Protein AF-A0A379ACD8-F1 (afdb_monomer)

Mean predicted aligned error: 13.57 Å

Radius of gyration: 23.03 Å; Cα contacts (8 Å, |Δi|>4): 15; chains: 1; bounding box: 53×34×68 Å

Structure (mmCIF, N/CA/C/O backbone):
data_AF-A0A379ACD8-F1
#
_entry.id   AF-A0A379ACD8-F1
#
loop_
_atom_site.group_PDB
_atom_site.id
_atom_site.type_symbol
_atom_site.label_atom_id
_atom_site.label_alt_id
_atom_site.label_comp_id
_atom_site.label_asym_id
_atom_site.label_entity_id
_atom_site.label_seq_id
_atom_site.pdbx_PDB_ins_code
_atom_site.Cartn_x
_atom_site.Cartn_y
_atom_site.Cartn_z
_atom_site.occupancy
_atom_site.B_iso_or_equiv
_atom_site.auth_seq_id
_atom_site.auth_comp_id
_atom_site.auth_asym_id
_atom_site.auth_atom_id
_atom_site.pdbx_PDB_model_num
ATOM 1 N N . MET A 1 1 ? -26.012 6.707 -5.752 1.00 51.31 1 MET A N 1
ATOM 2 C CA . MET A 1 1 ? -26.063 5.230 -5.644 1.00 51.31 1 MET A CA 1
ATOM 3 C C . MET A 1 1 ? -25.364 4.838 -4.336 1.00 51.31 1 MET A C 1
ATOM 5 O O . MET A 1 1 ? -24.416 4.076 -4.364 1.00 51.31 1 MET A O 1
ATOM 9 N N . ASP A 1 2 ? -25.812 5.370 -3.189 1.00 60.09 2 ASP A N 1
ATOM 10 C CA . ASP A 1 2 ? -24.935 5.481 -1.997 1.00 60.09 2 ASP A CA 1
ATOM 11 C C . ASP A 1 2 ? -25.433 4.732 -0.751 1.00 60.09 2 ASP A C 1
ATOM 13 O O . ASP A 1 2 ? -24.665 4.435 0.156 1.00 60.09 2 ASP A O 1
ATOM 17 N N . ARG A 1 3 ? -26.712 4.328 -0.701 1.00 60.12 3 ARG A N 1
ATOM 18 C CA . ARG A 1 3 ? -27.250 3.643 0.494 1.00 60.12 3 ARG A CA 1
ATOM 19 C C . ARG A 1 3 ? -26.653 2.253 0.725 1.00 60.12 3 ARG A C 1
ATOM 21 O O . ARG A 1 3 ? -26.575 1.801 1.862 1.00 60.12 3 ARG A O 1
ATOM 28 N N . HIS A 1 4 ? -26.264 1.562 -0.345 1.00 56.09 4 HIS A N 1
ATOM 29 C CA . HIS A 1 4 ? -25.671 0.226 -0.245 1.00 56.09 4 HIS A CA 1
ATOM 30 C C . HIS A 1 4 ? -24.204 0.282 0.209 1.00 56.09 4 HIS A C 1
ATOM 32 O O . HIS A 1 4 ? -23.773 -0.587 0.955 1.00 56.09 4 HIS A O 1
ATOM 38 N N . SER A 1 5 ? -23.443 1.308 -0.184 1.00 62.66 5 SER A N 1
ATOM 39 C CA . SER A 1 5 ? -22.060 1.488 0.277 1.00 62.66 5 SER A CA 1
ATOM 40 C C . SER A 1 5 ? -21.995 1.888 1.749 1.00 62.66 5 SER A C 1
ATOM 42 O O . SER A 1 5 ? -21.168 1.343 2.473 1.00 62.66 5 SER A O 1
ATOM 44 N N . ASP A 1 6 ? -22.899 2.756 2.212 1.00 64.69 6 ASP A N 1
ATOM 45 C CA . ASP A 1 6 ? -22.951 3.162 3.624 1.00 64.69 6 ASP A CA 1
ATOM 46 C C . ASP A 1 6 ? -23.363 2.009 4.547 1.00 64.69 6 ASP A C 1
ATOM 48 O O . ASP A 1 6 ? -22.804 1.839 5.628 1.00 64.69 6 ASP A O 1
ATOM 52 N N . THR A 1 7 ? -24.314 1.177 4.113 1.00 66.38 7 THR A N 1
ATOM 53 C CA . THR A 1 7 ? -24.760 0.010 4.894 1.00 66.38 7 THR A CA 1
ATOM 54 C C . THR A 1 7 ? -23.705 -1.090 4.955 1.00 66.38 7 THR A C 1
ATOM 56 O O . THR A 1 7 ? -23.518 -1.674 6.020 1.00 66.38 7 THR A O 1
ATOM 59 N N . LEU A 1 8 ? -22.970 -1.335 3.865 1.00 65.38 8 LEU A N 1
ATOM 60 C CA . LEU A 1 8 ? -21.823 -2.250 3.870 1.00 65.38 8 LEU A CA 1
ATOM 61 C C . LEU A 1 8 ? -20.706 -1.739 4.781 1.00 65.38 8 LEU A C 1
ATOM 63 O O . LEU A 1 8 ? -20.202 -2.487 5.609 1.00 65.38 8 LEU A O 1
ATOM 67 N N . GLN A 1 9 ? -20.378 -0.450 4.697 1.00 77.31 9 GLN A N 1
ATOM 68 C CA . GLN A 1 9 ? -19.320 0.143 5.508 1.00 77.31 9 GLN A CA 1
ATOM 69 C C . GLN A 1 9 ? -19.671 0.140 7.003 1.00 77.31 9 GLN A C 1
ATOM 71 O O . GLN A 1 9 ? -18.810 -0.155 7.828 1.00 77.31 9 GLN A O 1
ATOM 76 N N . ALA A 1 10 ? -20.934 0.397 7.360 1.00 79.62 10 ALA A N 1
ATOM 77 C CA . ALA A 1 10 ? -21.416 0.293 8.737 1.00 79.62 10 ALA A CA 1
ATOM 78 C C . ALA A 1 10 ? -21.374 -1.153 9.261 1.00 79.62 10 ALA A C 1
ATOM 80 O O . ALA A 1 10 ? -20.889 -1.388 10.369 1.00 79.62 10 ALA A O 1
ATOM 81 N N . ALA A 1 11 ? -21.812 -2.123 8.451 1.00 80.12 11 ALA A N 1
ATOM 82 C CA . ALA A 1 11 ? -21.761 -3.541 8.803 1.00 80.12 11 ALA A CA 1
ATOM 83 C C . ALA A 1 11 ? -20.317 -4.044 8.982 1.00 80.12 11 ALA A C 1
ATOM 85 O O . ALA A 1 11 ? -20.029 -4.749 9.951 1.00 80.12 11 ALA A O 1
ATOM 86 N N . ASP A 1 12 ? -19.398 -3.634 8.104 1.00 83.50 12 ASP A N 1
ATOM 87 C CA . ASP A 1 12 ? -17.968 -3.945 8.204 1.00 83.50 12 ASP A CA 1
ATOM 88 C C . ASP A 1 12 ? -17.353 -3.331 9.465 1.00 83.50 12 ASP A C 1
ATOM 90 O O . ASP A 1 12 ? -16.567 -3.980 10.164 1.00 83.50 12 ASP A O 1
ATOM 94 N N . ARG A 1 13 ? -17.756 -2.101 9.806 1.00 84.62 13 ARG A N 1
ATOM 95 C CA . ARG A 1 13 ? -17.360 -1.425 11.046 1.00 84.62 13 ARG A CA 1
ATOM 96 C C . ARG A 1 13 ? -17.762 -2.235 12.269 1.00 84.62 13 ARG A C 1
ATOM 98 O O . ARG A 1 13 ? -16.926 -2.500 13.132 1.00 84.62 13 ARG A O 1
ATOM 105 N N . ASP A 1 14 ? -19.025 -2.634 12.345 1.00 86.88 14 ASP A N 1
ATOM 106 C CA . ASP A 1 14 ? -19.563 -3.372 13.487 1.00 86.88 14 ASP A CA 1
ATOM 107 C C . ASP A 1 14 ? -18.970 -4.780 13.592 1.00 86.88 14 ASP A C 1
ATOM 109 O O . ASP A 1 14 ? -18.639 -5.237 14.692 1.00 86.88 14 ASP A O 1
ATOM 113 N N . ALA A 1 15 ? -18.725 -5.440 12.459 1.00 86.06 15 ALA A N 1
ATOM 114 C CA . ALA A 1 15 ? -17.982 -6.693 12.418 1.00 86.06 15 ALA A CA 1
ATOM 115 C C . ALA A 1 15 ? -16.564 -6.521 12.992 1.00 86.06 15 ALA A C 1
ATOM 117 O O . ALA A 1 15 ? -16.142 -7.314 13.840 1.00 86.06 15 ALA A O 1
ATOM 118 N N . LEU A 1 16 ? -15.851 -5.453 12.612 1.00 81.88 16 LEU A N 1
ATOM 119 C CA . LEU A 1 16 ? -14.522 -5.143 13.144 1.00 81.88 16 LEU A CA 1
ATOM 120 C C . LEU A 1 16 ? -14.553 -4.937 14.662 1.00 81.88 16 LEU A C 1
ATOM 122 O O . LEU A 1 16 ? -13.721 -5.495 15.382 1.00 81.88 16 LEU A O 1
ATOM 126 N N . LYS A 1 17 ? -15.532 -4.174 15.163 1.00 89.19 17 LYS A N 1
ATOM 127 C CA . LYS A 1 17 ? -15.714 -3.944 16.602 1.00 89.19 17 LYS A CA 1
ATOM 128 C C . LYS A 1 17 ? -15.918 -5.258 17.350 1.00 89.19 17 LYS A C 1
ATOM 130 O O . LYS A 1 17 ? -15.281 -5.476 18.380 1.00 89.19 17 LYS A O 1
ATOM 135 N N . ASN A 1 18 ? -16.767 -6.143 16.831 1.00 88.00 18 ASN A N 1
ATOM 136 C CA . ASN A 1 18 ? -17.060 -7.436 17.452 1.00 88.00 18 ASN A CA 1
ATOM 137 C C . ASN A 1 18 ? -15.832 -8.355 17.482 1.00 88.00 18 ASN A C 1
ATOM 139 O O . ASN A 1 18 ? -15.565 -8.981 18.507 1.00 88.00 18 ASN A O 1
ATOM 143 N N . ILE A 1 19 ? -15.033 -8.377 16.411 1.00 86.94 19 ILE A N 1
ATOM 144 C CA . ILE A 1 19 ? -13.775 -9.138 16.365 1.00 86.94 19 ILE A CA 1
ATOM 145 C C . ILE A 1 19 ? -12.767 -8.596 17.385 1.00 86.94 19 ILE A C 1
ATOM 147 O O . ILE A 1 19 ? -12.149 -9.371 18.118 1.00 86.94 19 ILE A O 1
ATOM 151 N N . ILE A 1 20 ? -12.594 -7.272 17.463 1.00 84.06 20 ILE A N 1
ATOM 152 C CA . ILE A 1 20 ? -11.656 -6.649 18.408 1.00 84.06 20 ILE A CA 1
ATOM 153 C C . ILE A 1 20 ? -12.099 -6.929 19.845 1.00 84.06 20 ILE A C 1
ATOM 155 O O . ILE A 1 20 ? -11.268 -7.350 20.651 1.00 84.06 20 ILE A O 1
ATOM 159 N N . LYS A 1 21 ? -13.390 -6.775 20.162 1.00 86.75 21 LYS A N 1
ATOM 160 C CA . LYS A 1 21 ? -13.947 -7.120 21.480 1.00 86.75 21 LYS A CA 1
ATOM 161 C C . LYS A 1 21 ? -13.687 -8.577 21.838 1.00 86.75 21 LYS A C 1
ATOM 163 O O . LYS A 1 21 ? -13.097 -8.840 22.881 1.00 86.75 21 LYS A O 1
ATOM 168 N N . ALA A 1 22 ? -14.038 -9.508 20.950 1.00 86.25 22 ALA A N 1
ATOM 169 C CA . ALA A 1 22 ? -13.856 -10.940 21.179 1.00 86.25 22 ALA A CA 1
ATOM 170 C C . ALA A 1 22 ? -12.383 -11.326 21.399 1.00 86.25 22 ALA A C 1
ATOM 172 O O . ALA A 1 22 ? -12.088 -12.237 22.167 1.00 86.25 22 ALA A O 1
ATOM 173 N N . ARG A 1 23 ? -11.449 -10.626 20.745 1.00 84.31 23 ARG A N 1
ATOM 174 C CA . ARG A 1 23 ? -10.015 -10.938 20.805 1.00 84.31 23 ARG A CA 1
ATOM 175 C C . ARG A 1 23 ? -9.260 -10.227 21.928 1.00 84.31 23 ARG A C 1
ATOM 177 O O . ARG A 1 23 ? -8.217 -10.716 22.350 1.00 84.31 23 ARG A O 1
ATOM 184 N N . THR A 1 24 ? -9.727 -9.059 22.364 1.00 82.44 24 THR A N 1
ATOM 185 C CA . THR A 1 24 ? -8.983 -8.191 23.297 1.00 82.44 24 THR A CA 1
ATOM 186 C C . THR A 1 24 ? -9.702 -7.917 24.615 1.00 82.44 24 THR A C 1
ATOM 188 O O . THR A 1 24 ? -9.065 -7.405 25.530 1.00 82.44 24 THR A O 1
ATOM 191 N N . GLY A 1 25 ? -10.998 -8.236 24.730 1.00 83.44 25 GLY A N 1
ATOM 192 C CA . GLY A 1 25 ? -11.802 -7.990 25.935 1.00 83.44 25 GLY A CA 1
ATOM 193 C C . GLY A 1 25 ? -11.999 -6.507 26.276 1.00 83.44 25 GLY A C 1
ATOM 194 O O . GLY A 1 25 ? -12.356 -6.184 27.404 1.00 83.44 25 GLY A O 1
ATOM 195 N N . LYS A 1 26 ? -11.716 -5.604 25.330 1.00 85.31 26 LYS A N 1
ATOM 196 C CA . LYS A 1 26 ? -11.760 -4.148 25.522 1.00 85.31 26 LYS A CA 1
ATOM 197 C C . LYS A 1 26 ? -13.183 -3.605 25.620 1.00 85.31 26 LYS A C 1
ATOM 199 O O . LYS A 1 26 ? -14.108 -4.169 25.038 1.00 85.31 26 LYS A O 1
ATOM 204 N N . SER A 1 27 ? -13.326 -2.478 26.318 1.00 87.31 27 SER A N 1
ATOM 205 C CA . SER A 1 27 ? -14.597 -1.756 26.433 1.00 87.31 27 SER A CA 1
ATOM 206 C C . SER A 1 27 ? -15.052 -1.178 25.087 1.00 87.31 27 SER A C 1
ATOM 208 O O . SER A 1 27 ? -14.230 -0.898 24.212 1.00 87.31 27 SER A O 1
ATOM 210 N N . ASP A 1 28 ? -16.359 -0.952 24.924 1.00 83.38 28 ASP A N 1
ATOM 211 C CA . ASP A 1 28 ? -16.927 -0.394 23.687 1.00 83.38 28 ASP A CA 1
ATOM 212 C C . ASP A 1 28 ? -16.273 0.937 23.286 1.00 83.38 28 ASP A C 1
ATOM 214 O O . ASP A 1 28 ? -15.931 1.132 22.121 1.00 83.38 28 ASP A O 1
ATOM 218 N N . GLN A 1 29 ? -15.994 1.809 24.262 1.00 84.62 29 GLN A N 1
ATOM 219 C CA . GLN A 1 29 ? -15.331 3.092 24.013 1.00 84.62 29 GLN A CA 1
ATOM 220 C C . GLN A 1 29 ? -13.893 2.939 23.503 1.00 84.62 29 GLN A C 1
ATOM 222 O O . GLN A 1 29 ? -13.467 3.694 22.629 1.00 84.62 29 GLN A O 1
ATOM 227 N N . GLU A 1 30 ? -13.125 1.980 24.025 1.00 82.12 30 GLU A N 1
ATOM 228 C CA . GLU A 1 30 ? -11.770 1.715 23.526 1.00 82.12 30 GLU A CA 1
ATOM 229 C C . GLU A 1 30 ? -11.798 1.133 22.112 1.00 82.12 30 GLU A C 1
ATOM 231 O O . GLU A 1 30 ? -10.956 1.463 21.277 1.00 82.12 30 GLU A O 1
ATOM 236 N N . VAL A 1 31 ? -12.765 0.263 21.835 1.00 87.25 31 VAL A N 1
ATOM 237 C CA . VAL A 1 31 ? -12.925 -0.379 20.529 1.00 87.25 31 VAL A CA 1
ATOM 238 C C . VAL A 1 31 ? -13.312 0.653 19.473 1.00 87.25 31 VAL A C 1
ATOM 240 O O . VAL A 1 31 ? -12.728 0.656 18.391 1.00 87.25 31 VAL A O 1
ATOM 243 N N . ASP A 1 32 ? -14.213 1.580 19.797 1.00 86.38 32 ASP A N 1
ATOM 244 C CA . ASP A 1 32 ? -14.591 2.679 18.907 1.00 86.38 32 ASP A CA 1
ATOM 245 C C . ASP A 1 32 ? -13.397 3.572 18.549 1.00 86.38 32 ASP A C 1
ATOM 247 O O . ASP A 1 32 ? -13.228 3.943 17.384 1.00 86.38 32 ASP A O 1
ATOM 251 N N . GLN A 1 33 ? -12.521 3.864 19.516 1.00 86.19 33 GLN A N 1
ATOM 252 C CA . GLN A 1 33 ? -11.291 4.620 19.268 1.00 86.19 33 GLN A CA 1
ATOM 253 C C . GLN A 1 33 ? -10.312 3.861 18.367 1.00 86.19 33 GLN A C 1
ATOM 255 O O . GLN A 1 33 ? -9.706 4.457 17.473 1.00 86.19 33 GLN A O 1
ATOM 260 N N . ILE A 1 34 ? -10.155 2.550 18.579 1.00 85.19 34 ILE A N 1
ATOM 261 C CA . ILE A 1 34 ? -9.297 1.706 17.737 1.00 85.19 34 ILE A CA 1
ATOM 262 C C . ILE A 1 34 ? -9.815 1.7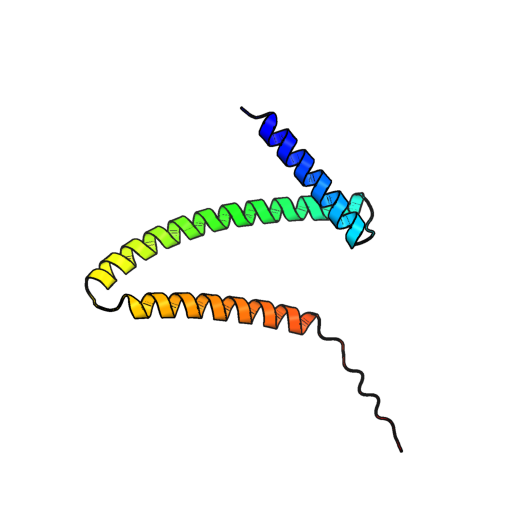14 16.301 1.00 85.19 34 ILE A C 1
ATOM 264 O O . ILE A 1 34 ? -9.047 1.987 15.383 1.00 85.19 34 ILE A O 1
ATOM 268 N N . VAL A 1 35 ? -11.113 1.480 16.110 1.00 86.81 35 VAL A N 1
ATOM 269 C CA . VAL A 1 35 ? -11.737 1.428 14.785 1.00 86.81 35 VAL A CA 1
ATOM 270 C C . VAL A 1 35 ? -11.639 2.775 14.069 1.00 86.81 35 VAL A C 1
ATOM 272 O O . VAL A 1 35 ? -11.204 2.810 12.920 1.00 86.81 35 VAL A O 1
ATOM 275 N N . ALA A 1 36 ? -11.923 3.890 14.749 1.00 86.75 36 ALA A N 1
ATOM 276 C CA . ALA A 1 36 ? -11.775 5.227 14.168 1.00 86.75 36 ALA A CA 1
ATOM 277 C C . ALA A 1 36 ? -10.329 5.512 13.718 1.00 86.75 36 ALA A C 1
ATOM 279 O O . ALA A 1 36 ? -10.094 6.033 12.626 1.00 86.75 36 ALA A O 1
ATOM 280 N N . LYS A 1 37 ? -9.337 5.112 14.523 1.00 86.62 37 LYS A N 1
ATOM 281 C CA . LYS A 1 37 ? -7.918 5.248 14.167 1.00 86.62 37 LYS A CA 1
ATOM 282 C C . LYS A 1 37 ? -7.531 4.349 12.992 1.00 86.62 37 LYS A C 1
ATOM 284 O O . LYS A 1 37 ? -6.725 4.750 12.148 1.00 86.62 37 LYS A O 1
ATOM 289 N N . THR A 1 38 ? -8.079 3.138 12.927 1.00 84.06 38 THR A N 1
ATOM 290 C CA . THR A 1 38 ? -7.848 2.201 11.823 1.00 84.06 38 THR A CA 1
ATOM 291 C C . THR A 1 38 ? -8.414 2.736 10.515 1.00 84.06 38 THR A C 1
ATOM 293 O O . THR A 1 38 ? -7.717 2.685 9.506 1.00 84.06 38 THR A O 1
ATOM 296 N N . GLU A 1 39 ? -9.611 3.317 10.522 1.00 84.88 39 GLU A N 1
ATOM 297 C CA . GLU A 1 39 ? -10.203 3.935 9.331 1.00 84.88 39 GLU A CA 1
ATOM 298 C C . GLU A 1 39 ? -9.386 5.114 8.820 1.00 84.88 39 GLU A C 1
ATOM 300 O O . GLU A 1 39 ? -9.076 5.178 7.631 1.00 84.88 39 GLU A O 1
ATOM 305 N N . GLN A 1 40 ? -8.965 6.008 9.719 1.00 85.50 40 GLN A N 1
ATOM 306 C CA . GLN A 1 40 ? -8.085 7.115 9.355 1.00 85.50 40 GLN A CA 1
ATOM 307 C C . GLN A 1 40 ? -6.779 6.597 8.732 1.00 85.50 40 GLN A C 1
ATOM 309 O O . GLN A 1 40 ? -6.327 7.101 7.703 1.00 85.50 40 GLN A O 1
ATOM 314 N N . SER A 1 41 ? -6.193 5.5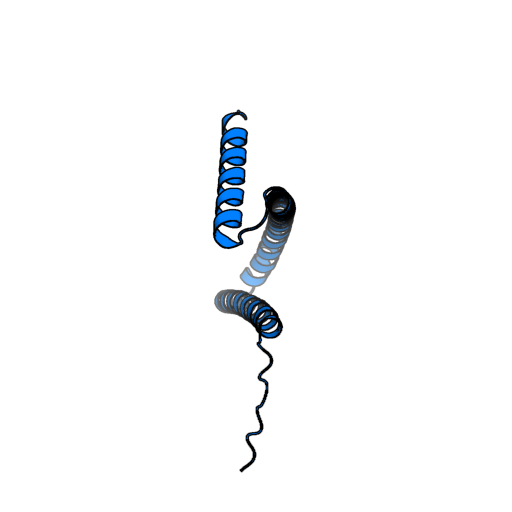54 9.326 1.00 82.19 41 SER A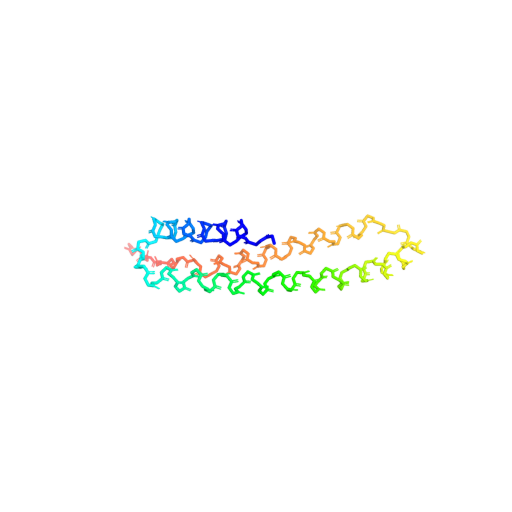 N 1
ATOM 315 C CA . SER A 1 41 ? -4.965 4.931 8.820 1.00 82.19 41 SER A CA 1
ATOM 316 C C . SER A 1 41 ? -5.179 4.273 7.454 1.00 82.19 41 SER A C 1
ATOM 318 O O . SER A 1 41 ? -4.314 4.361 6.584 1.00 82.19 41 SER A O 1
ATOM 320 N N . TYR A 1 42 ? -6.335 3.640 7.240 1.00 79.81 42 TYR A N 1
ATOM 321 C CA . TYR A 1 42 ? -6.703 3.029 5.967 1.00 79.81 42 TYR A CA 1
ATOM 322 C C . TYR A 1 42 ? -6.858 4.081 4.867 1.00 79.81 42 TYR A C 1
ATOM 324 O O . TYR A 1 42 ? -6.273 3.937 3.796 1.00 79.81 42 TYR A O 1
ATOM 332 N N . GLN A 1 43 ? -7.565 5.180 5.138 1.00 85.06 43 GLN A N 1
ATOM 333 C CA . GLN A 1 43 ? -7.717 6.281 4.183 1.00 85.06 43 GLN A CA 1
ATOM 334 C C . GLN A 1 43 ? -6.362 6.884 3.793 1.00 85.06 43 GLN A C 1
ATOM 336 O O . GLN A 1 43 ? -6.090 7.075 2.607 1.00 85.06 43 GLN A O 1
ATOM 341 N N . GLN A 1 44 ? -5.480 7.111 4.770 1.00 85.00 44 GLN A N 1
ATOM 342 C CA . GLN A 1 44 ? -4.112 7.569 4.513 1.00 85.00 44 GLN A CA 1
ATOM 343 C C . GLN A 1 44 ? -3.321 6.567 3.664 1.00 85.00 44 GLN A C 1
ATOM 345 O O . GLN A 1 44 ? -2.605 6.966 2.746 1.00 85.00 44 GLN A O 1
ATOM 350 N N . ALA A 1 45 ? -3.460 5.267 3.934 1.00 83.31 45 ALA A N 1
ATOM 351 C CA . ALA A 1 45 ? -2.803 4.224 3.157 1.00 83.31 45 ALA A CA 1
ATOM 352 C C . ALA A 1 45 ? -3.304 4.186 1.707 1.00 83.31 45 ALA A C 1
ATOM 354 O O . ALA A 1 45 ? -2.488 4.083 0.796 1.00 83.31 45 ALA A O 1
ATOM 355 N N . VAL A 1 46 ? -4.613 4.327 1.477 1.00 86.50 46 VAL A N 1
ATOM 356 C CA . VAL A 1 46 ? -5.203 4.371 0.129 1.00 86.50 46 VAL A CA 1
ATOM 357 C C . VAL A 1 46 ? -4.719 5.595 -0.645 1.00 86.50 46 VAL A C 1
ATOM 359 O O . VAL A 1 46 ? -4.310 5.462 -1.798 1.00 86.50 46 VAL A O 1
ATOM 362 N N . GLN A 1 47 ? -4.711 6.776 -0.021 1.00 87.81 47 GLN A N 1
ATOM 363 C CA . GLN A 1 47 ? -4.192 7.997 -0.649 1.00 87.81 47 GLN A CA 1
ATOM 364 C C . GLN A 1 47 ? -2.716 7.845 -1.020 1.00 87.81 47 GLN A C 1
ATOM 366 O O . GLN A 1 47 ? -2.329 8.090 -2.161 1.00 87.81 47 GLN A O 1
ATOM 371 N N . LYS A 1 48 ? -1.900 7.352 -0.086 1.00 85.56 48 LYS A N 1
ATOM 372 C CA . LYS A 1 48 ? -0.471 7.132 -0.317 1.00 85.56 48 LYS A CA 1
ATOM 373 C C . LYS A 1 48 ? -0.215 6.051 -1.365 1.00 85.56 48 LYS A C 1
ATOM 375 O O . LYS A 1 48 ? 0.719 6.170 -2.148 1.00 85.56 48 LYS A O 1
ATOM 380 N N . TYR A 1 49 ? -1.046 5.013 -1.413 1.00 82.50 49 TYR A N 1
ATOM 381 C CA . TYR A 1 49 ? -0.991 3.986 -2.450 1.00 82.50 49 TYR A CA 1
ATOM 382 C C . TYR A 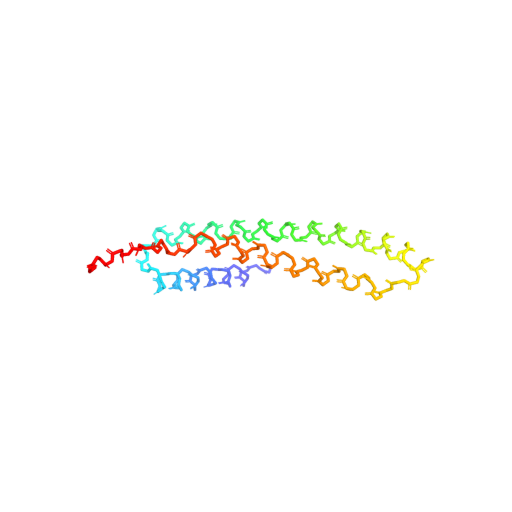1 49 ? -1.277 4.571 -3.835 1.00 82.50 49 TYR A C 1
ATOM 384 O O . TYR A 1 49 ? -0.540 4.279 -4.772 1.00 82.50 49 TYR A O 1
ATOM 392 N N . GLN A 1 50 ? -2.300 5.420 -3.967 1.00 86.94 50 GLN A N 1
ATOM 393 C CA . GLN A 1 50 ? -2.619 6.104 -5.226 1.00 86.94 50 GLN A CA 1
ATOM 394 C C . GLN A 1 50 ? -1.460 7.000 -5.686 1.00 86.94 50 GLN A C 1
ATOM 396 O O . GLN A 1 50 ? -1.055 6.932 -6.846 1.00 86.94 50 GLN A O 1
ATOM 401 N N . GLU A 1 51 ? -0.882 7.785 -4.773 1.00 87.25 51 GLU A N 1
ATOM 402 C CA . GLU A 1 51 ? 0.270 8.646 -5.061 1.00 87.25 51 GLU A CA 1
ATOM 403 C C . GLU A 1 51 ? 1.492 7.825 -5.502 1.00 87.25 51 GLU A C 1
ATOM 405 O O . GLU A 1 51 ? 2.089 8.086 -6.549 1.00 87.25 51 GLU A O 1
ATOM 410 N N . LEU A 1 52 ? 1.825 6.772 -4.748 1.00 86.19 52 LEU A N 1
ATOM 411 C CA . LEU A 1 52 ? 2.921 5.864 -5.080 1.00 86.19 52 LEU A CA 1
ATOM 412 C C . LEU A 1 52 ? 2.684 5.151 -6.407 1.00 86.19 52 LEU A C 1
ATOM 414 O O . LEU A 1 52 ? 3.632 4.974 -7.165 1.00 86.19 52 LEU A O 1
ATOM 418 N N . LYS A 1 53 ? 1.443 4.761 -6.714 1.00 83.06 53 LYS A N 1
ATOM 419 C CA . LYS A 1 53 ? 1.086 4.134 -7.987 1.00 83.06 53 LYS A CA 1
ATOM 420 C C . LYS A 1 53 ? 1.351 5.079 -9.154 1.00 83.06 53 LYS A C 1
ATOM 422 O O . LYS A 1 53 ? 2.007 4.669 -10.104 1.00 83.06 53 LYS A O 1
ATOM 427 N N . GLN A 1 54 ? 0.912 6.335 -9.075 1.00 86.94 54 GLN A N 1
ATOM 428 C CA . GLN A 1 54 ? 1.160 7.320 -10.134 1.00 86.94 54 GLN A CA 1
ATOM 429 C C . GLN A 1 54 ? 2.659 7.585 -10.328 1.00 86.94 54 GLN A C 1
ATOM 431 O O . GLN A 1 54 ? 3.156 7.558 -11.456 1.00 86.94 54 GLN A O 1
ATOM 436 N N . GLN A 1 55 ? 3.399 7.766 -9.232 1.00 81.69 55 GLN A N 1
ATOM 437 C CA . GLN A 1 55 ? 4.851 7.957 -9.284 1.00 81.69 55 GLN A CA 1
ATOM 438 C C . GLN A 1 55 ? 5.577 6.720 -9.829 1.00 81.69 55 GLN A C 1
ATOM 440 O O . GLN A 1 55 ? 6.537 6.848 -10.590 1.00 81.69 55 GLN A O 1
ATOM 445 N N . ALA A 1 56 ? 5.131 5.520 -9.451 1.00 82.19 56 ALA A N 1
ATOM 446 C CA . ALA A 1 56 ? 5.691 4.264 -9.930 1.00 82.19 56 ALA A CA 1
ATOM 447 C C . ALA A 1 56 ? 5.393 4.046 -11.413 1.00 82.19 56 ALA A C 1
ATOM 449 O O . ALA A 1 56 ? 6.291 3.636 -12.135 1.00 82.19 56 ALA A O 1
ATOM 450 N N . GLU A 1 57 ? 4.185 4.351 -11.891 1.00 82.00 57 GLU A N 1
ATOM 451 C CA . GLU A 1 57 ? 3.837 4.261 -13.312 1.00 82.00 57 GLU A CA 1
ATOM 452 C C . GLU A 1 57 ? 4.688 5.210 -14.163 1.00 82.00 57 GLU A C 1
ATOM 454 O O . GLU A 1 57 ? 5.218 4.787 -15.191 1.00 82.00 57 GLU A O 1
ATOM 459 N N . GLN A 1 58 ? 4.893 6.458 -13.727 1.00 83.69 58 GLN A N 1
ATOM 460 C CA . GLN A 1 58 ? 5.796 7.394 -14.410 1.00 83.69 58 GLN A CA 1
ATOM 461 C C . GLN A 1 58 ? 7.241 6.890 -14.416 1.00 83.69 58 GLN A C 1
ATOM 463 O O . GLN A 1 58 ? 7.844 6.766 -15.482 1.00 83.69 58 GLN A O 1
ATOM 468 N N . LYS A 1 59 ? 7.781 6.507 -13.252 1.00 80.81 59 LYS A N 1
ATOM 469 C CA . LYS A 1 59 ? 9.144 5.960 -13.158 1.00 80.81 59 LYS A CA 1
ATOM 470 C C . LYS A 1 59 ? 9.317 4.669 -13.950 1.00 80.81 59 LYS A C 1
ATOM 472 O O . LYS A 1 59 ? 10.380 4.455 -14.517 1.00 80.81 59 LYS A O 1
ATOM 477 N N . ALA A 1 60 ? 8.305 3.807 -13.997 1.00 77.06 60 ALA A N 1
ATOM 478 C CA . ALA A 1 60 ? 8.343 2.563 -14.755 1.00 77.06 60 ALA A CA 1
ATOM 479 C C . ALA A 1 60 ? 8.327 2.820 -16.262 1.00 77.06 60 ALA A C 1
ATOM 481 O O . ALA A 1 60 ? 9.002 2.098 -16.989 1.00 77.06 60 ALA A O 1
ATOM 482 N N . ARG A 1 61 ? 7.611 3.848 -16.736 1.00 77.31 61 ARG A N 1
ATOM 483 C CA . ARG A 1 61 ? 7.672 4.277 -18.139 1.00 77.31 61 ARG A CA 1
ATOM 484 C C . ARG A 1 61 ? 9.049 4.835 -18.482 1.00 77.31 61 ARG A C 1
ATOM 486 O O . ARG A 1 61 ? 9.670 4.332 -19.407 1.00 77.31 61 ARG A O 1
ATOM 493 N N . GLU A 1 62 ? 9.583 5.758 -17.685 1.00 76.62 62 GLU A N 1
ATOM 494 C CA . GLU A 1 62 ? 10.924 6.322 -17.913 1.00 76.62 62 GLU A CA 1
ATOM 495 C C . GLU A 1 62 ? 12.035 5.264 -17.837 1.00 76.62 62 GLU A C 1
ATOM 497 O O . GLU A 1 62 ? 12.938 5.221 -18.674 1.00 76.62 62 GLU A O 1
ATOM 502 N N . ALA A 1 63 ? 11.986 4.392 -16.828 1.00 73.56 63 ALA A N 1
ATOM 503 C CA . ALA A 1 63 ? 12.935 3.295 -16.680 1.00 73.56 63 ALA A CA 1
ATOM 504 C C . ALA A 1 63 ? 12.739 2.241 -17.772 1.00 73.56 63 ALA A C 1
ATOM 506 O O . ALA A 1 63 ? 13.718 1.676 -18.242 1.00 73.56 63 ALA A O 1
ATOM 507 N N . GLY A 1 64 ? 11.499 1.992 -18.196 1.00 68.94 64 GLY A N 1
ATOM 508 C CA . GLY A 1 64 ? 11.152 1.077 -19.277 1.00 68.94 64 GLY A CA 1
ATOM 509 C C . GLY A 1 64 ? 11.655 1.560 -20.631 1.00 68.94 64 GLY A C 1
ATOM 510 O O . GLY A 1 64 ? 12.219 0.766 -21.372 1.00 68.94 64 GLY A O 1
ATOM 511 N N . GLU A 1 65 ? 11.542 2.852 -20.928 1.00 68.38 65 GLU A N 1
ATOM 512 C CA . GLU A 1 65 ? 12.111 3.467 -22.132 1.00 68.38 65 GLU A CA 1
ATOM 513 C C . GLU A 1 65 ? 13.649 3.422 -22.109 1.00 68.38 65 GLU A C 1
ATOM 515 O O . GLU A 1 65 ? 14.272 3.037 -23.099 1.00 68.38 65 GLU A O 1
ATOM 520 N N . LYS A 1 66 ? 14.279 3.693 -20.956 1.00 66.31 66 LYS A N 1
ATOM 521 C CA . LYS A 1 66 ? 15.741 3.571 -20.778 1.00 66.31 66 LYS A CA 1
ATOM 522 C C . LYS A 1 66 ? 16.246 2.123 -20.829 1.00 66.31 66 LYS A C 1
ATOM 524 O O . LYS A 1 66 ? 17.327 1.872 -21.349 1.00 66.31 66 LYS A O 1
ATOM 529 N N . ALA A 1 67 ? 15.483 1.165 -20.307 1.00 61.31 67 ALA A N 1
ATOM 530 C CA . ALA A 1 67 ? 15.831 -0.257 -20.298 1.00 61.31 67 ALA A CA 1
ATOM 531 C C . ALA A 1 67 ? 15.494 -0.959 -21.623 1.00 61.31 67 ALA A C 1
ATOM 533 O O . ALA A 1 67 ? 16.169 -1.916 -21.992 1.00 61.31 67 ALA A O 1
ATOM 534 N N . ALA A 1 68 ? 14.499 -0.480 -22.377 1.00 57.97 68 ALA A N 1
ATOM 535 C CA . ALA A 1 68 ? 14.258 -0.908 -23.755 1.00 57.97 68 ALA A CA 1
ATOM 536 C C . ALA A 1 68 ? 15.450 -0.562 -24.663 1.00 57.97 68 ALA A C 1
ATOM 538 O O . ALA A 1 68 ? 15.728 -1.299 -25.604 1.00 57.97 68 ALA A O 1
ATOM 539 N N . ALA A 1 69 ? 16.202 0.491 -24.325 1.00 61.72 69 ALA A N 1
ATOM 540 C CA . ALA A 1 69 ? 17.483 0.799 -24.951 1.00 61.72 69 ALA A CA 1
ATOM 541 C C . ALA A 1 69 ? 18.656 -0.088 -24.458 1.00 61.72 69 ALA A C 1
ATOM 543 O O . ALA A 1 69 ? 19.717 -0.063 -25.078 1.00 61.72 69 ALA A O 1
ATOM 544 N N . ALA A 1 70 ? 18.497 -0.890 -23.389 1.00 56.88 70 ALA A N 1
ATOM 545 C CA . ALA A 1 70 ? 19.560 -1.735 -22.822 1.00 56.88 70 ALA A CA 1
ATOM 546 C C . ALA A 1 70 ? 19.059 -3.008 -22.076 1.00 56.88 70 ALA A C 1
ATOM 548 O O . ALA A 1 70 ? 18.832 -3.018 -20.869 1.00 56.88 70 ALA A O 1
ATOM 549 N N . THR A 1 71 ? 18.939 -4.114 -22.816 1.00 57.44 71 THR A N 1
ATOM 550 C CA . THR A 1 71 ? 19.307 -5.529 -22.526 1.00 57.44 71 THR A CA 1
ATOM 551 C C . THR A 1 71 ? 19.023 -6.251 -21.176 1.00 57.44 71 THR A C 1
ATOM 553 O O . THR A 1 71 ? 19.231 -7.457 -21.136 1.00 57.44 71 THR A O 1
ATOM 556 N N . ALA A 1 72 ? 18.481 -5.692 -20.085 1.00 65.75 72 ALA A N 1
ATOM 557 C CA . ALA A 1 72 ? 18.420 -6.437 -18.798 1.00 65.75 72 ALA A CA 1
ATOM 558 C C . ALA A 1 72 ? 17.049 -6.498 -18.089 1.00 65.75 72 ALA A C 1
ATOM 560 O O . ALA A 1 72 ? 16.917 -6.116 -16.926 1.00 65.75 72 ALA A O 1
ATOM 561 N N . LYS A 1 73 ? 16.020 -7.068 -18.735 1.00 65.38 73 LYS A N 1
ATOM 562 C CA . LYS A 1 73 ? 14.713 -7.333 -18.082 1.00 65.38 73 LYS A CA 1
ATOM 563 C C . LYS A 1 73 ? 14.812 -8.249 -16.850 1.00 65.38 73 LYS A C 1
ATOM 565 O O . LYS A 1 73 ? 14.091 -8.035 -15.879 1.00 65.38 73 LYS A O 1
ATOM 570 N N . ALA A 1 74 ? 15.707 -9.240 -16.869 1.00 70.88 74 ALA A N 1
ATOM 571 C CA . ALA A 1 74 ? 15.872 -10.188 -15.762 1.00 70.88 74 ALA A CA 1
ATOM 572 C C . ALA A 1 74 ? 16.425 -9.520 -14.489 1.00 70.88 74 ALA A C 1
ATOM 574 O O . ALA A 1 74 ? 15.932 -9.776 -13.391 1.00 70.88 74 ALA A O 1
ATOM 575 N N . SER A 1 75 ? 17.389 -8.607 -14.635 1.00 82.31 75 SER A N 1
ATOM 576 C CA . SER A 1 75 ? 17.992 -7.899 -13.500 1.00 82.31 75 SER A CA 1
ATOM 577 C C . SER A 1 75 ? 16.994 -6.984 -12.794 1.00 82.31 75 SER A C 1
ATOM 579 O O . SER A 1 75 ? 17.046 -6.853 -11.575 1.00 82.31 75 SER A O 1
ATOM 581 N N . TRP A 1 76 ? 16.051 -6.390 -13.533 1.00 79.62 76 TRP A N 1
ATOM 582 C CA . TRP A 1 76 ? 15.024 -5.531 -12.937 1.00 79.62 76 TRP A CA 1
ATOM 583 C C . TRP A 1 76 ? 14.021 -6.320 -12.094 1.00 79.62 76 TRP A C 1
ATOM 585 O O . TRP A 1 76 ? 13.640 -5.880 -11.012 1.00 79.62 76 TRP A O 1
ATOM 595 N N . TYR A 1 77 ? 13.645 -7.519 -12.546 1.00 81.50 77 TYR A N 1
ATOM 596 C CA . TYR A 1 77 ? 12.801 -8.416 -11.760 1.00 81.50 77 TYR A CA 1
ATOM 597 C C . TYR A 1 77 ? 13.502 -8.856 -10.469 1.00 81.50 77 TYR A C 1
ATOM 599 O O . TYR A 1 77 ? 12.932 -8.729 -9.387 1.00 81.50 77 TYR A O 1
ATOM 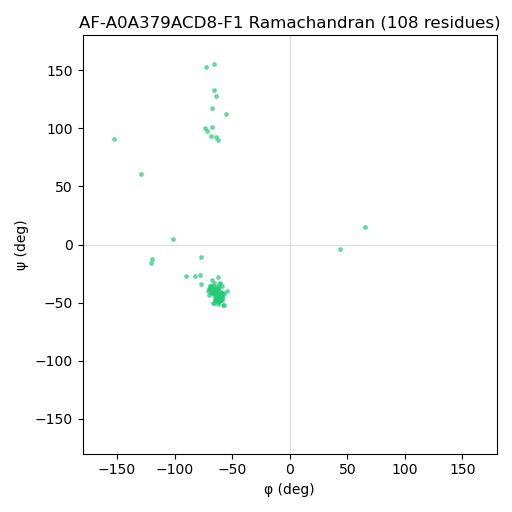607 N N . ALA A 1 78 ? 14.760 -9.297 -10.574 1.00 89.44 78 ALA A N 1
ATOM 608 C CA . ALA A 1 78 ? 15.562 -9.684 -9.416 1.00 89.44 78 ALA A CA 1
ATOM 609 C C . ALA A 1 78 ? 15.733 -8.525 -8.419 1.00 89.44 78 ALA A C 1
ATOM 611 O O . ALA A 1 78 ? 15.577 -8.717 -7.216 1.00 89.44 78 ALA A O 1
ATOM 612 N N . LEU A 1 79 ? 15.980 -7.307 -8.911 1.00 86.75 79 LEU A N 1
ATOM 613 C CA . LEU A 1 79 ? 16.085 -6.108 -8.081 1.00 86.75 79 LEU A CA 1
ATOM 614 C C . LEU A 1 79 ? 14.793 -5.832 -7.300 1.00 86.75 79 LEU A C 1
ATOM 616 O O . LEU A 1 79 ? 14.845 -5.588 -6.097 1.00 86.75 79 LEU A O 1
ATOM 620 N N . ILE A 1 80 ? 13.635 -5.876 -7.966 1.00 88.25 80 ILE A N 1
ATOM 621 C CA . ILE A 1 80 ? 12.336 -5.634 -7.319 1.00 88.25 80 ILE A CA 1
ATOM 622 C C . ILE A 1 80 ? 12.073 -6.682 -6.237 1.00 88.25 80 ILE A C 1
ATOM 624 O O . ILE A 1 80 ? 11.647 -6.337 -5.135 1.00 88.25 80 ILE A O 1
ATOM 628 N N . LEU A 1 81 ? 12.357 -7.948 -6.535 1.00 93.19 81 LEU A N 1
ATOM 629 C CA . LEU A 1 81 ? 12.146 -9.050 -5.604 1.00 93.19 81 LEU A CA 1
ATOM 630 C C . LEU A 1 81 ? 13.016 -8.889 -4.346 1.00 93.19 81 LEU A C 1
ATOM 632 O O . LEU A 1 81 ? 12.500 -8.977 -3.233 1.00 93.19 81 LEU A O 1
ATOM 636 N N . LEU A 1 82 ? 14.287 -8.507 -4.508 1.00 96.12 82 LEU A N 1
ATOM 637 C CA . LEU A 1 82 ? 15.184 -8.210 -3.385 1.00 96.12 82 LEU A CA 1
ATOM 638 C C . LEU A 1 82 ? 14.706 -7.035 -2.524 1.00 96.12 82 LEU A C 1
ATOM 640 O O . LEU A 1 82 ? 14.821 -7.080 -1.299 1.00 96.12 82 LEU A O 1
ATOM 644 N N . ILE A 1 83 ? 14.153 -5.982 -3.131 1.00 93.88 83 ILE A N 1
ATOM 645 C CA . ILE A 1 83 ? 13.605 -4.848 -2.372 1.00 93.88 83 ILE A CA 1
ATOM 646 C C . ILE A 1 83 ? 12.431 -5.310 -1.500 1.00 93.88 83 ILE A C 1
ATOM 648 O O . ILE A 1 83 ? 12.347 -4.922 -0.334 1.00 93.88 83 ILE A O 1
ATOM 652 N N . ILE A 1 84 ? 11.547 -6.157 -2.034 1.00 93.12 84 ILE A N 1
ATOM 653 C CA . ILE A 1 84 ? 10.410 -6.701 -1.282 1.00 93.12 84 ILE A CA 1
ATOM 654 C C . ILE A 1 84 ? 10.905 -7.521 -0.082 1.00 93.12 84 ILE A C 1
ATOM 656 O O . ILE A 1 84 ? 10.447 -7.298 1.041 1.00 93.12 84 ILE A O 1
ATOM 660 N N . GLU A 1 85 ? 11.874 -8.415 -0.286 1.00 93.12 85 GLU A N 1
ATOM 661 C CA . GLU A 1 85 ? 12.460 -9.228 0.788 1.00 93.12 85 GLU A CA 1
ATOM 662 C C . GLU A 1 85 ? 13.131 -8.373 1.869 1.00 93.12 85 GLU A C 1
ATOM 664 O O . GLU A 1 85 ? 12.915 -8.598 3.062 1.00 93.12 85 GLU A O 1
ATOM 669 N N . ALA A 1 86 ? 13.885 -7.345 1.475 1.00 94.50 86 ALA A N 1
ATOM 670 C CA . ALA A 1 86 ? 14.542 -6.438 2.410 1.00 94.50 86 ALA A CA 1
ATOM 671 C C . ALA A 1 86 ? 13.533 -5.674 3.283 1.00 94.50 86 ALA A C 1
ATOM 673 O O . ALA A 1 86 ? 13.733 -5.540 4.494 1.00 94.50 86 ALA A O 1
ATOM 674 N N . VAL A 1 87 ? 12.424 -5.208 2.697 1.00 94.06 87 VAL A N 1
ATOM 675 C CA . VAL A 1 87 ? 11.345 -4.541 3.443 1.00 94.06 87 VAL A CA 1
ATOM 676 C C . VAL A 1 87 ? 10.701 -5.508 4.435 1.00 94.06 87 VAL A C 1
ATOM 678 O O . VAL A 1 87 ? 10.554 -5.169 5.612 1.00 94.06 87 VAL A O 1
ATOM 681 N N . LEU A 1 88 ? 10.359 -6.720 3.991 1.00 93.56 88 LEU A N 1
ATOM 682 C CA . LEU A 1 88 ? 9.765 -7.753 4.843 1.00 93.56 88 LEU A CA 1
ATOM 683 C C . LEU A 1 88 ? 10.679 -8.108 6.024 1.00 93.56 88 LEU A C 1
ATOM 685 O O . LEU A 1 88 ? 10.232 -8.100 7.175 1.00 93.56 88 LEU A O 1
ATOM 689 N N . ALA A 1 89 ? 11.965 -8.349 5.762 1.00 94.25 89 ALA A N 1
ATOM 690 C CA . ALA A 1 89 ? 12.962 -8.630 6.791 1.00 94.25 89 ALA A CA 1
ATOM 691 C C . ALA A 1 89 ? 13.118 -7.459 7.776 1.00 94.25 89 ALA A C 1
ATOM 693 O O . ALA A 1 89 ? 13.169 -7.670 8.990 1.00 94.25 89 ALA A O 1
ATOM 694 N N . GLY A 1 90 ? 13.131 -6.220 7.278 1.00 91.94 90 GLY A N 1
ATOM 695 C CA . GLY A 1 90 ? 13.219 -5.016 8.103 1.00 91.94 90 GLY A CA 1
ATOM 696 C C . GLY A 1 90 ? 12.037 -4.861 9.065 1.00 91.94 90 GLY A C 1
ATOM 697 O O . GLY A 1 90 ? 12.239 -4.614 10.258 1.00 91.94 90 GLY A O 1
ATOM 698 N N . VAL A 1 91 ? 10.808 -5.057 8.575 1.00 91.25 91 VAL A N 1
ATOM 699 C CA . VAL A 1 91 ? 9.587 -4.979 9.396 1.00 91.25 91 VAL A CA 1
ATOM 700 C C . VAL A 1 91 ? 9.563 -6.096 10.439 1.00 91.25 91 VAL A C 1
ATOM 702 O O . VAL A 1 91 ? 9.397 -5.816 11.629 1.00 91.25 91 VAL A O 1
ATOM 705 N N . MET A 1 92 ? 9.781 -7.347 10.025 1.00 86.56 92 MET A N 1
ATOM 706 C CA . MET A 1 92 ? 9.770 -8.495 10.939 1.00 86.56 92 MET A CA 1
ATOM 707 C C . MET A 1 92 ? 10.869 -8.398 12.002 1.00 86.56 92 MET A C 1
ATOM 709 O O . MET A 1 92 ? 10.600 -8.624 13.182 1.00 86.56 92 MET A O 1
ATOM 713 N N . GLY A 1 93 ? 12.080 -7.977 11.630 1.00 87.44 93 GLY A N 1
ATOM 714 C CA . GLY A 1 93 ? 13.173 -7.759 12.579 1.00 87.44 93 GLY A CA 1
ATOM 715 C C . GLY A 1 93 ? 12.878 -6.647 13.592 1.00 87.44 93 GLY A C 1
ATOM 716 O O . GLY A 1 93 ? 13.233 -6.764 14.767 1.00 87.44 93 GLY A O 1
ATOM 717 N N . MET A 1 94 ? 12.193 -5.575 13.178 1.00 86.06 94 MET A N 1
ATOM 718 C CA . MET A 1 94 ? 11.808 -4.488 14.083 1.00 86.06 94 MET A CA 1
ATOM 719 C C . MET A 1 94 ? 10.718 -4.915 15.075 1.00 86.06 94 MET A C 1
ATOM 721 O O . MET A 1 94 ? 10.825 -4.595 16.260 1.00 86.06 94 MET A O 1
ATOM 725 N N . VAL A 1 95 ? 9.696 -5.646 14.616 1.00 85.56 95 VAL A N 1
ATOM 726 C CA . VAL A 1 95 ? 8.632 -6.181 15.482 1.00 85.56 95 VAL A CA 1
ATOM 727 C C . VAL A 1 95 ? 9.204 -7.209 16.456 1.00 85.56 95 VAL A C 1
ATOM 729 O O . VAL A 1 95 ? 9.002 -7.071 17.660 1.00 85.56 95 VAL A O 1
ATOM 732 N N . GLY A 1 96 ? 10.002 -8.162 15.964 1.00 80.38 96 GLY A N 1
ATOM 733 C CA . GLY A 1 96 ? 10.616 -9.207 16.783 1.00 80.38 96 GLY A CA 1
ATOM 734 C C . GLY A 1 96 ? 11.481 -8.656 17.916 1.00 80.38 96 GLY A C 1
ATOM 735 O O . GLY A 1 96 ? 11.368 -9.124 19.047 1.00 80.38 96 GLY A O 1
ATOM 736 N N . ARG A 1 97 ? 12.279 -7.605 17.666 1.00 79.38 97 ARG A N 1
ATOM 737 C CA . ARG A 1 97 ? 13.053 -6.942 18.735 1.00 79.38 97 ARG A CA 1
ATOM 738 C C . ARG A 1 97 ? 12.177 -6.329 19.826 1.00 79.38 97 ARG A C 1
ATOM 740 O O . ARG A 1 97 ? 12.592 -6.296 20.977 1.00 79.38 97 ARG A O 1
ATOM 747 N N . ARG A 1 98 ? 10.992 -5.816 19.486 1.00 73.25 98 ARG A N 1
ATOM 748 C CA . ARG A 1 98 ? 10.088 -5.184 20.462 1.00 73.25 98 ARG A CA 1
ATOM 749 C C . ARG A 1 98 ? 9.323 -6.202 21.303 1.00 73.25 98 ARG A C 1
ATOM 751 O O . ARG A 1 98 ? 8.935 -5.880 22.418 1.00 73.25 98 ARG A O 1
ATOM 758 N N . THR A 1 99 ? 9.114 -7.408 20.782 1.00 73.44 99 THR A N 1
ATOM 759 C CA . THR A 1 99 ? 8.356 -8.477 21.448 1.00 73.44 99 THR A CA 1
ATOM 760 C C . THR A 1 99 ? 9.239 -9.543 22.096 1.00 73.44 99 THR A C 1
ATOM 762 O O . THR A 1 99 ? 8.709 -10.531 22.596 1.00 73.44 99 THR A O 1
ATOM 765 N N . GLN A 1 100 ? 10.567 -9.381 22.097 1.00 72.56 100 GLN A N 1
ATOM 766 C CA . GLN A 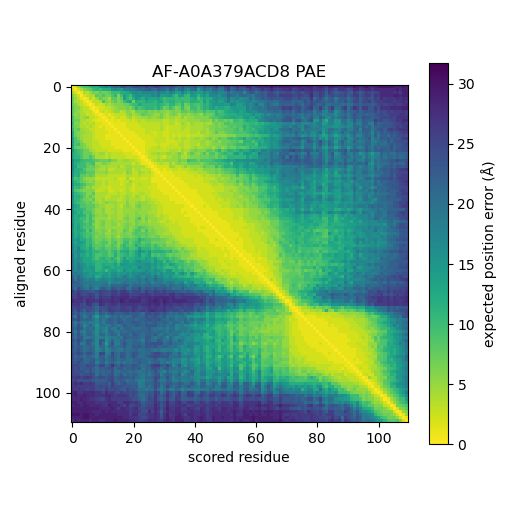1 100 ? 11.473 -10.328 22.749 1.00 72.56 100 GLN A CA 1
ATOM 767 C C . GLN A 1 100 ? 11.293 -10.286 24.279 1.00 72.56 100 GLN A C 1
ATOM 769 O O . GLN A 1 100 ? 11.553 -9.247 24.893 1.00 72.56 100 GLN A O 1
ATOM 774 N N . PRO A 1 101 ? 10.873 -11.394 24.923 1.00 72.44 101 PRO A N 1
ATOM 775 C CA . PRO A 1 101 ? 10.832 -11.465 26.376 1.00 72.44 101 PRO A CA 1
ATOM 776 C C . PRO A 1 101 ? 12.261 -11.387 26.923 1.00 72.44 101 PRO A C 1
ATOM 778 O O . PRO A 1 101 ? 13.157 -12.082 26.438 1.00 72.44 101 PRO A O 1
ATOM 781 N N . ARG A 1 102 ? 12.481 -10.536 27.937 1.00 68.19 102 ARG A N 1
ATOM 782 C CA . ARG A 1 102 ? 13.747 -10.499 28.684 1.00 68.19 102 ARG A CA 1
ATOM 783 C C . ARG A 1 102 ? 14.019 -11.903 29.212 1.00 68.19 102 ARG A C 1
ATOM 785 O O . ARG A 1 102 ? 13.306 -12.376 30.092 1.00 68.19 102 ARG A O 1
ATOM 792 N N . GLN A 1 103 ? 15.052 -12.550 28.684 1.00 69.12 103 GLN A N 1
ATOM 793 C CA . GLN A 1 103 ? 15.571 -13.774 29.272 1.00 69.12 103 GLN A CA 1
ATOM 794 C C . GLN A 1 103 ? 16.180 -13.396 30.620 1.00 69.12 103 GLN A C 1
ATOM 796 O O . GLN A 1 103 ? 17.262 -12.813 30.692 1.00 69.12 103 GLN A O 1
ATOM 801 N N . VAL A 1 104 ? 15.436 -13.651 31.694 1.00 67.81 104 VAL A N 1
ATOM 802 C CA . VAL A 1 104 ? 15.967 -13.563 33.049 1.00 67.81 104 VAL A CA 1
ATOM 803 C C . VAL A 1 104 ? 16.886 -14.770 33.192 1.00 67.81 104 VAL A C 1
ATOM 805 O O . VAL A 1 104 ? 16.423 -15.890 33.376 1.00 67.81 104 VAL A O 1
ATOM 808 N N . LEU A 1 105 ? 18.187 -14.555 33.001 1.00 67.69 105 LEU A N 1
ATOM 809 C CA . LEU A 1 105 ? 19.213 -15.557 33.266 1.00 67.69 105 LEU A CA 1
ATOM 810 C C . LEU A 1 105 ? 19.194 -15.857 34.768 1.00 67.69 105 LEU A C 1
ATOM 812 O O . LEU A 1 105 ? 19.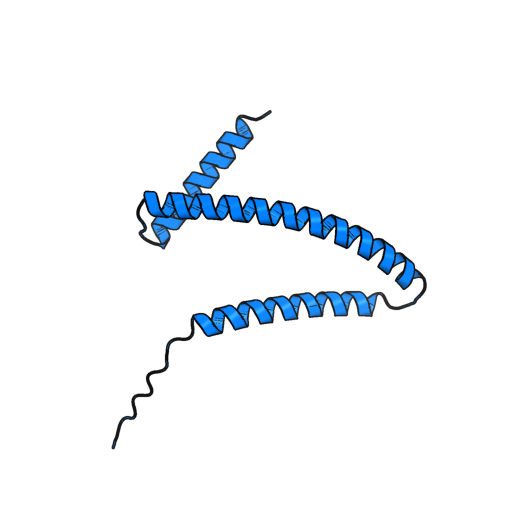841 -1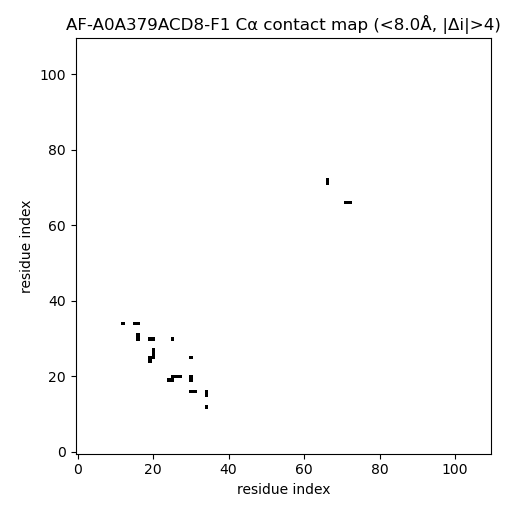5.169 35.557 1.00 67.69 105 LEU A O 1
ATOM 816 N N . SER A 1 106 ? 18.435 -16.868 35.181 1.00 63.22 106 SER A N 1
ATOM 817 C CA . SER A 1 106 ? 18.568 -17.459 36.506 1.00 63.22 106 SER A CA 1
ATOM 818 C C . SER A 1 106 ? 19.916 -18.174 36.555 1.00 63.22 106 SER A C 1
ATOM 820 O O . SER A 1 106 ? 20.046 -19.316 36.123 1.00 63.22 106 SER A O 1
ATOM 822 N N . HIS A 1 107 ? 20.945 -17.466 37.028 1.00 58.12 107 HIS A N 1
ATOM 823 C CA . HIS A 1 107 ? 22.183 -18.077 37.503 1.00 58.12 107 HIS A CA 1
ATOM 824 C C . HIS A 1 107 ? 21.842 -18.960 38.706 1.00 58.12 107 HIS A C 1
ATOM 826 O O . HIS A 1 107 ? 21.820 -18.509 39.853 1.00 58.12 107 HIS A O 1
ATOM 832 N N . GLU A 1 108 ? 21.527 -20.219 38.427 1.00 63.16 108 GLU A N 1
ATOM 833 C CA . GLU A 1 108 ? 21.410 -21.256 39.437 1.00 63.16 108 GLU A CA 1
ATOM 834 C C . GLU A 1 108 ? 22.833 -21.614 39.890 1.00 63.16 108 GLU A C 1
ATOM 836 O O . GLU A 1 108 ? 23.593 -22.280 39.189 1.00 63.16 108 GLU A O 1
ATOM 841 N N . ARG A 1 109 ? 23.225 -21.062 41.044 1.00 63.75 109 ARG A N 1
ATOM 842 C CA . ARG A 1 109 ? 24.446 -21.437 41.765 1.00 63.75 109 ARG A CA 1
ATOM 843 C C . ARG A 1 109 ? 24.328 -22.894 42.221 1.00 63.75 109 ARG A C 1
ATOM 845 O O . ARG A 1 109 ? 23.379 -23.225 42.931 1.00 63.75 109 ARG A O 1
ATOM 852 N N . ARG A 1 110 ? 25.329 -23.708 41.897 1.00 65.62 110 ARG A N 1
ATOM 853 C CA . ARG A 1 110 ? 25.733 -24.869 42.696 1.00 65.62 110 ARG A CA 1
ATOM 854 C C . ARG A 1 110 ? 27.197 -24.729 43.062 1.00 65.62 110 ARG A C 1
ATOM 856 O O . ARG A 1 110 ? 27.950 -24.210 42.209 1.00 65.62 110 ARG A O 1
#

Sequence (110 aa):
MDRHSDTLQAADRDALKNIIKARTGKSDQEVDQIVAKTEQSYQQAVQKYQELKQQAEQKAREAGEKAAAATAKASWYALILLIIEAVLAGVMGMVGRRTQPRQVLSHERR

Foldseek 3Di:
DPPVVVVVVVVVLVVQLVVCCVVPVDDSVVSVVVSVVVVVVVVVVVVVVVVVVVVCVVVCVVVVVVCVVPDPPPVVVVVVVVVVVVVVCVVVVVVCVVPDDPPPPPPPDD

Organism: Enterobacter agglomerans (NCBI:txid549)

Secondary structure (DSSP, 8-state):
--HHHHHHHHHHHHHHHHHHHHHH---HHHHHHHHHHHH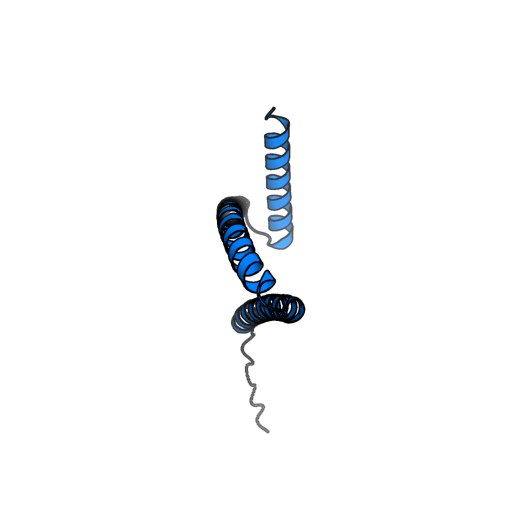HHHHHHHHHHHHHHHHHHHHHHHHHHHHHTSS-HHHHHHHHHHHHHHHHHHHHHHHHHHH-----------

pLDDT: mean 79.32, std 10.6, range [51.31, 96.12]

Solvent-accessible surface area (backbone atoms only — not comparable to full-atom values): 6410 Å² total; per-residue (Å²): 139,56,72,66,57,54,50,51,52,51,50,52,49,53,52,50,44,51,53,48,32,74,74,66,73,54,54,71,71,59,41,52,53,51,50,55,51,48,51,56,51,49,54,53,49,52,54,51,48,54,52,51,47,56,54,45,53,52,51,48,50,56,50,44,59,57,38,73,77,48,93,49,73,67,60,55,54,53,50,54,53,50,53,53,52,52,50,52,51,52,51,53,53,56,52,51,66,75,68,58,76,82,80,77,80,77,80,78,83,127